Protein AF-A0A7S4D1F0-F1 (afdb_monomer_lite)

Sequence (101 aa):
DVQLLLALGVTAVLNCAPSGIRNLPLGAYKANGIRYAFTNVAEDAHHYPILHRRTGAASEHFEVAKAFYDEVLEAGGTALFFCVAGQNRSATLAIAVQVAR

Foldseek 3Di:
DVVVCVVVQAQEEEEEAADDDPPDPVVSCVVVNYHYYYDRDPDQDPVPLCAADPVRHGHSNLVVLLVVVVVQVVVVGHYQFDYDVRPGRRVVSVVSSVVVD

InterPro domains:
  IPR000340 Dual specificity phosphatase, catalytic domain [PF00782] (7-96)
  IPR029021 Protein-tyrosine phosphatase-like [G3DSA:3.90.190.10] (1-101)
  IPR029021 Protein-tyrosine phosphatase-like [SSF52799] (1-96)

pLDDT: mean 92.23, std 7.2, range [61.62, 98.5]

Secondary structure (DSSP, 8-state):
-HHHHHHTT--EEEE-SSS--TT--HHHHHHTT-EEEE-------TT-TTTB-TTSPBPHHHHHHHHHHHHHHHTT--EEEE-SSSSSHHHHHHHHHHH--

Organism: NCBI:txid73025

Radius of gyration: 13.5 Å; chains: 1; bounding box: 35×32×30 Å

Structure (mmCIF, N/CA/C/O backbone):
data_AF-A0A7S4D1F0-F1
#
_entry.id   AF-A0A7S4D1F0-F1
#
loop_
_atom_site.group_PDB
_atom_site.id
_atom_site.type_symbol
_atom_site.label_atom_id
_atom_site.label_alt_id
_atom_site.label_comp_id
_atom_site.label_asym_id
_atom_site.label_entity_id
_atom_site.label_seq_id
_atom_site.pdbx_PDB_ins_code
_atom_site.Cartn_x
_atom_site.Cartn_y
_atom_site.Cartn_z
_atom_site.occupancy
_atom_site.B_iso_or_equiv
_atom_site.auth_seq_id
_atom_site.auth_comp_id
_atom_site.auth_asym_id
_atom_site.auth_atom_id
_atom_site.pdbx_PDB_model_num
ATOM 1 N N . ASP A 1 1 ? -3.362 -14.214 5.057 1.00 88.19 1 ASP A N 1
ATOM 2 C CA . ASP A 1 1 ? -4.019 -14.486 6.343 1.00 88.19 1 ASP A CA 1
ATOM 3 C C . ASP A 1 1 ? -4.959 -13.327 6.659 1.00 88.19 1 ASP A C 1
ATOM 5 O O . ASP A 1 1 ? -4.475 -12.220 6.816 1.00 88.19 1 ASP A O 1
ATOM 9 N N . VAL A 1 2 ? -6.281 -13.530 6.624 1.00 95.25 2 VAL A N 1
ATOM 10 C CA . VAL A 1 2 ? -7.263 -12.452 6.885 1.00 95.25 2 VAL A CA 1
ATOM 11 C C . VAL A 1 2 ? -7.345 -12.134 8.378 1.00 95.25 2 VAL A C 1
ATOM 13 O O . VAL A 1 2 ? -7.488 -10.973 8.743 1.00 95.25 2 VAL A O 1
ATOM 16 N N . GLN A 1 3 ? -7.217 -13.149 9.237 1.00 96.69 3 GLN A N 1
ATOM 17 C CA . GLN A 1 3 ? -7.325 -12.984 10.686 1.00 96.69 3 GLN A CA 1
ATOM 18 C C . GLN A 1 3 ? -6.171 -12.145 11.223 1.00 96.69 3 GLN A C 1
ATOM 20 O O . GLN A 1 3 ? -6.386 -11.245 12.029 1.00 96.69 3 GLN A O 1
ATOM 25 N N . LEU A 1 4 ? -4.964 -12.363 10.696 1.00 96.62 4 LEU A N 1
ATOM 26 C CA . LEU A 1 4 ? -3.819 -11.519 11.018 1.00 96.62 4 LEU A CA 1
ATOM 27 C C . LEU A 1 4 ? -4.040 -10.052 10.614 1.00 96.62 4 LEU A C 1
ATOM 29 O O . LEU A 1 4 ? -3.728 -9.159 11.393 1.00 96.62 4 LEU A O 1
ATOM 33 N N . LEU A 1 5 ? -4.595 -9.786 9.425 1.00 97.19 5 LEU A N 1
ATOM 34 C CA . LEU A 1 5 ? -4.868 -8.410 8.982 1.00 97.19 5 LEU A CA 1
ATOM 35 C C . LEU A 1 5 ? -5.855 -7.702 9.913 1.00 97.19 5 LEU A C 1
ATOM 37 O O . LEU A 1 5 ? -5.628 -6.553 10.283 1.00 97.19 5 LEU A O 1
ATOM 41 N N . LEU A 1 6 ? -6.906 -8.407 10.333 1.00 97.81 6 LEU A N 1
ATOM 42 C CA . LEU A 1 6 ? -7.882 -7.892 11.289 1.00 97.81 6 LEU A CA 1
ATOM 43 C C . LEU A 1 6 ? -7.262 -7.626 12.661 1.00 97.81 6 LEU A C 1
ATOM 45 O O . LEU A 1 6 ? -7.488 -6.563 13.233 1.00 97.81 6 LEU A O 1
ATOM 49 N N . ALA A 1 7 ? -6.438 -8.547 13.164 1.00 98.19 7 ALA A N 1
ATOM 50 C CA . ALA A 1 7 ? -5.740 -8.379 14.437 1.00 98.19 7 ALA A CA 1
ATOM 51 C C . ALA A 1 7 ? -4.771 -7.182 14.429 1.00 98.19 7 ALA A C 1
ATOM 53 O O . ALA A 1 7 ? -4.579 -6.539 15.457 1.00 98.19 7 ALA A O 1
ATOM 54 N N . LEU A 1 8 ? -4.187 -6.864 13.270 1.00 97.62 8 LEU A N 1
ATOM 55 C CA . LEU A 1 8 ? -3.330 -5.692 13.069 1.00 97.62 8 LEU A CA 1
ATOM 56 C C . LEU A 1 8 ? -4.115 -4.394 12.809 1.00 97.62 8 LEU A C 1
ATOM 58 O O . LEU A 1 8 ? -3.502 -3.344 12.632 1.00 97.62 8 LEU A O 1
ATOM 62 N N . GLY A 1 9 ? -5.449 -4.449 12.746 1.00 98.00 9 GLY A N 1
ATOM 63 C CA . GLY A 1 9 ? -6.288 -3.292 12.431 1.00 98.00 9 GLY A CA 1
ATOM 64 C C . GLY A 1 9 ? -6.138 -2.790 10.992 1.00 98.00 9 GLY A C 1
ATOM 65 O O . GLY A 1 9 ? -6.433 -1.627 10.720 1.00 98.00 9 GLY A O 1
ATOM 66 N N . VAL A 1 10 ? -5.662 -3.635 10.070 1.00 98.38 10 VAL A N 1
ATOM 67 C CA . VAL A 1 10 ? -5.504 -3.288 8.651 1.00 98.38 10 VAL A CA 1
ATOM 68 C C . VAL A 1 10 ? -6.877 -3.130 8.008 1.00 98.38 10 VAL A C 1
ATOM 70 O O . VAL A 1 10 ? -7.674 -4.066 7.991 1.00 98.38 10 VAL A O 1
ATOM 73 N N . THR A 1 11 ? -7.125 -1.964 7.417 1.00 98.50 11 THR A N 1
ATOM 74 C CA . THR A 1 11 ? -8.374 -1.644 6.705 1.00 98.50 11 THR A CA 1
ATOM 75 C C . THR A 1 11 ? -8.182 -1.583 5.194 1.00 98.50 11 THR A C 1
ATOM 77 O O . THR A 1 11 ? -9.150 -1.634 4.435 1.00 98.50 11 THR A O 1
ATOM 80 N N . ALA A 1 12 ? -6.936 -1.502 4.724 1.00 98.31 12 ALA A N 1
ATOM 81 C CA . ALA A 1 12 ? -6.638 -1.464 3.304 1.00 98.31 12 ALA A CA 1
ATOM 82 C C . ALA A 1 12 ? -5.285 -2.109 2.988 1.00 98.31 12 ALA A C 1
ATOM 84 O O . ALA A 1 12 ? -4.326 -1.990 3.746 1.00 98.31 12 ALA A O 1
ATOM 85 N N . VAL A 1 13 ? -5.194 -2.781 1.843 1.00 96.88 13 VAL A N 1
ATOM 86 C CA . VAL A 1 13 ? -3.991 -3.469 1.372 1.00 96.88 13 VAL A CA 1
ATOM 87 C C . VAL A 1 13 ? -3.629 -2.991 -0.037 1.00 96.88 13 VAL A C 1
ATOM 89 O O . VAL A 1 13 ? -4.451 -3.091 -0.950 1.00 96.88 13 VAL A O 1
ATOM 92 N N . LEU A 1 14 ? -2.385 -2.540 -0.232 1.00 96.62 14 LEU A N 1
ATOM 93 C CA . LEU A 1 14 ? -1.817 -2.205 -1.541 1.00 96.62 14 LEU A CA 1
ATOM 94 C C . LEU A 1 14 ? -0.815 -3.271 -1.998 1.00 96.62 14 LEU A C 1
ATOM 96 O O . LEU A 1 14 ? 0.263 -3.434 -1.416 1.00 96.62 14 LEU A O 1
ATOM 100 N N . ASN A 1 15 ? -1.144 -3.970 -3.085 1.00 94.81 15 ASN A N 1
ATOM 101 C CA . ASN A 1 15 ? -0.232 -4.893 -3.752 1.00 94.81 15 ASN A CA 1
ATOM 102 C C . ASN A 1 15 ? 0.721 -4.153 -4.705 1.00 94.81 15 ASN A C 1
ATOM 104 O O . ASN A 1 15 ? 0.319 -3.587 -5.723 1.00 94.81 15 ASN A O 1
ATOM 108 N N . CYS A 1 16 ? 2.010 -4.235 -4.403 1.00 93.94 16 CYS A N 1
ATOM 109 C CA . CYS A 1 16 ? 3.087 -3.628 -5.174 1.00 93.94 16 CYS A CA 1
ATOM 110 C C . CYS A 1 16 ? 3.779 -4.622 -6.126 1.00 93.94 16 CYS A C 1
ATOM 112 O O . CYS A 1 16 ? 4.674 -4.223 -6.860 1.00 93.94 16 CYS A O 1
ATOM 114 N N . ALA A 1 17 ? 3.433 -5.915 -6.104 1.00 89.75 17 ALA A N 1
ATOM 115 C CA . ALA A 1 17 ? 4.039 -6.915 -6.985 1.00 89.75 17 ALA A CA 1
ATOM 116 C C . ALA A 1 17 ? 3.540 -6.781 -8.441 1.00 89.75 17 ALA A C 1
ATOM 118 O O . ALA A 1 17 ? 2.382 -6.414 -8.653 1.00 89.75 17 ALA A O 1
ATOM 119 N N . PRO A 1 18 ? 4.373 -7.125 -9.440 1.00 82.12 18 PRO A N 1
ATOM 120 C CA . PRO A 1 18 ? 3.934 -7.254 -10.817 1.00 82.12 18 PRO A CA 1
ATOM 121 C C . PRO A 1 18 ? 2.993 -8.444 -10.916 1.00 82.12 18 PRO A C 1
ATOM 123 O O . PRO A 1 18 ? 3.185 -9.437 -10.211 1.00 82.12 18 PRO A O 1
ATOM 126 N N . SER A 1 19 ? 1.984 -8.311 -11.782 1.00 69.62 19 SER A N 1
ATOM 127 C CA . SER A 1 19 ? 1.022 -9.370 -12.097 1.00 69.62 19 SER A CA 1
ATOM 128 C C . SER A 1 19 ? 0.427 -10.020 -10.843 1.00 69.62 19 SER A C 1
ATOM 130 O O . SER A 1 19 ? 0.771 -11.148 -10.518 1.00 69.62 19 SER A O 1
ATOM 132 N N . GLY A 1 20 ? -0.460 -9.278 -10.160 1.00 66.69 20 GLY A N 1
ATOM 133 C CA . GLY A 1 20 ? -1.398 -9.719 -9.112 1.00 66.69 20 GLY A CA 1
ATOM 134 C C . GLY A 1 20 ? -1.109 -11.060 -8.418 1.00 66.69 20 GLY A C 1
ATOM 135 O O . GLY A 1 20 ? -1.178 -12.121 -9.033 1.00 66.69 20 GLY A O 1
ATOM 136 N N . ILE A 1 21 ? -0.880 -11.051 -7.103 1.00 75.38 21 ILE A N 1
ATOM 137 C CA . ILE A 1 21 ? -0.594 -12.291 -6.364 1.00 75.38 21 ILE A CA 1
ATOM 138 C C . ILE A 1 21 ? -1.781 -13.261 -6.479 1.00 75.38 21 ILE A C 1
ATOM 140 O O . ILE A 1 21 ? -2.920 -12.927 -6.147 1.00 75.38 21 ILE A O 1
ATOM 144 N N . ARG A 1 22 ? -1.506 -14.468 -6.992 1.00 76.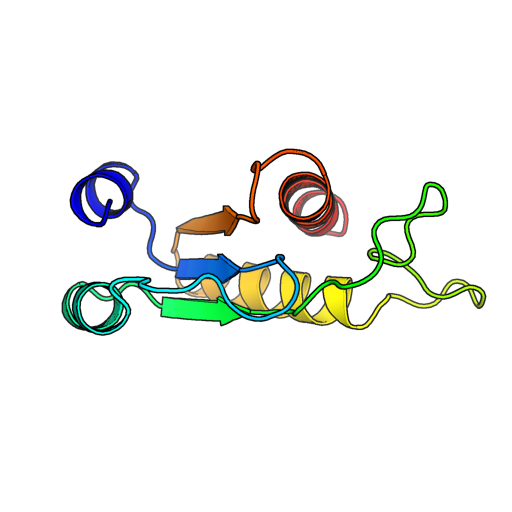38 22 ARG A N 1
ATOM 145 C CA . ARG A 1 22 ? -2.522 -15.507 -7.204 1.00 76.38 22 ARG A CA 1
ATOM 146 C C . ARG A 1 22 ? -3.105 -15.967 -5.869 1.00 76.38 22 ARG A C 1
ATOM 148 O O . ARG A 1 22 ? -2.409 -15.994 -4.858 1.00 76.38 22 ARG A O 1
ATOM 155 N N . ASN A 1 23 ? -4.369 -16.389 -5.897 1.00 82.88 23 ASN A N 1
ATOM 156 C CA . ASN A 1 23 ? -5.078 -16.983 -4.757 1.00 82.88 23 ASN A CA 1
ATOM 157 C C . ASN A 1 23 ? -5.209 -16.067 -3.526 1.00 82.88 23 ASN A C 1
ATOM 159 O O . ASN A 1 23 ? -5.349 -16.552 -2.404 1.00 82.88 23 ASN A O 1
ATOM 163 N N . LEU A 1 24 ? -5.194 -14.744 -3.713 1.00 87.62 24 LEU A N 1
ATOM 164 C CA . LEU A 1 24 ? -5.577 -13.832 -2.639 1.00 87.62 24 LEU A CA 1
ATOM 165 C C . LEU A 1 24 ? -7.066 -14.015 -2.303 1.00 87.62 24 LEU A C 1
ATOM 167 O O . LEU A 1 24 ? -7.896 -14.045 -3.217 1.00 87.62 24 LEU A O 1
ATOM 171 N N . PRO A 1 25 ? -7.444 -14.081 -1.014 1.00 92.56 25 PRO A N 1
ATOM 172 C CA . PRO A 1 25 ? -8.832 -14.249 -0.601 1.00 92.56 25 PRO A 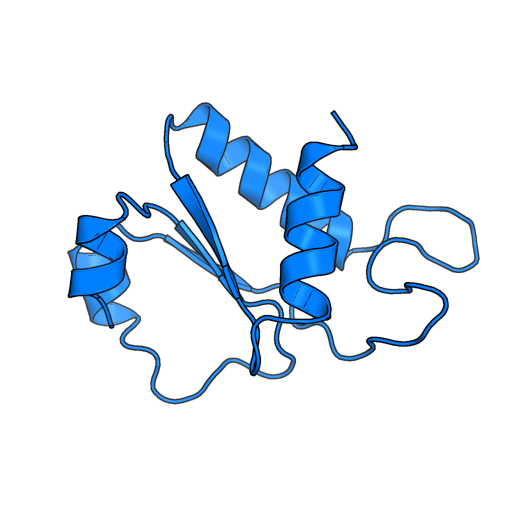CA 1
ATOM 173 C C . PRO A 1 25 ? -9.594 -12.912 -0.683 1.00 92.56 25 PRO A C 1
ATOM 175 O O . PRO A 1 25 ? -10.113 -12.419 0.316 1.00 92.56 25 PRO A O 1
ATOM 178 N N . LEU A 1 26 ? -9.667 -12.304 -1.876 1.00 92.88 26 LEU A N 1
ATOM 179 C CA . LEU A 1 26 ? -10.238 -10.963 -2.090 1.00 92.88 26 LEU A CA 1
ATOM 180 C C . LEU A 1 26 ? -11.708 -10.863 -1.657 1.00 92.88 26 LEU A C 1
ATOM 182 O O . LEU A 1 26 ? -12.133 -9.832 -1.140 1.00 92.88 26 LEU A O 1
ATOM 186 N N . GLY A 1 27 ? -12.475 -11.948 -1.813 1.00 95.75 27 GLY A N 1
ATOM 187 C CA . GLY A 1 27 ? -13.842 -12.027 -1.296 1.00 95.75 27 GLY A CA 1
ATOM 188 C C . GLY A 1 27 ? -13.893 -11.892 0.228 1.00 95.75 27 GLY A C 1
ATOM 189 O O . GLY A 1 27 ? -14.725 -11.157 0.750 1.00 95.75 27 GLY A O 1
ATOM 190 N N . ALA A 1 28 ? -12.956 -12.528 0.938 1.00 97.12 28 ALA A N 1
ATOM 191 C CA . ALA A 1 28 ? -12.857 -12.422 2.389 1.00 97.12 28 ALA A CA 1
ATOM 192 C C . ALA A 1 28 ? -12.351 -11.043 2.831 1.00 97.12 28 ALA A C 1
ATOM 194 O O . ALA A 1 28 ? -12.836 -10.530 3.833 1.00 97.12 28 ALA A O 1
ATOM 195 N N . TYR A 1 29 ? -11.436 -10.415 2.083 1.00 96.81 29 TYR A N 1
ATOM 196 C CA . TYR A 1 29 ? -11.039 -9.025 2.339 1.00 96.81 29 TYR A CA 1
ATOM 197 C C . TYR A 1 29 ? -12.254 -8.104 2.289 1.00 96.81 29 TYR A C 1
ATOM 199 O O . TYR A 1 29 ? -12.575 -7.458 3.283 1.00 96.81 29 TYR A O 1
ATOM 207 N N . LYS A 1 30 ? -13.002 -8.140 1.181 1.00 96.88 30 LYS A N 1
ATOM 208 C CA . LYS A 1 30 ? -14.205 -7.324 1.006 1.00 96.88 30 LYS A CA 1
ATOM 209 C C . LYS A 1 30 ? -15.256 -7.594 2.088 1.00 96.88 30 LYS A C 1
ATOM 211 O O . LYS A 1 30 ? -15.812 -6.646 2.631 1.00 96.88 30 LYS A O 1
ATOM 216 N N . ALA A 1 31 ? -15.508 -8.862 2.421 1.00 97.94 31 ALA A N 1
ATOM 217 C CA . ALA A 1 31 ? -16.476 -9.244 3.454 1.00 97.94 31 ALA A CA 1
ATOM 218 C C . ALA A 1 31 ? -16.106 -8.733 4.858 1.00 97.94 31 ALA A C 1
ATOM 220 O O . ALA A 1 31 ? -16.989 -8.549 5.686 1.00 97.94 31 ALA A O 1
ATOM 221 N N . ASN A 1 32 ? -14.819 -8.485 5.111 1.00 97.88 32 ASN A N 1
ATOM 222 C CA . ASN A 1 32 ? -14.307 -7.970 6.379 1.00 97.88 32 ASN A CA 1
ATOM 223 C C . ASN A 1 32 ? -13.918 -6.480 6.306 1.00 97.88 32 ASN A C 1
ATOM 225 O O . ASN A 1 32 ? -13.180 -5.996 7.157 1.00 97.88 32 ASN A O 1
ATOM 229 N N . GLY A 1 33 ? -14.375 -5.751 5.280 1.00 97.06 33 GLY A N 1
ATOM 230 C CA . GLY A 1 33 ? -14.110 -4.315 5.139 1.00 97.06 33 GLY A CA 1
ATOM 231 C C . GLY A 1 33 ? -12.670 -3.953 4.761 1.00 97.06 33 GLY A C 1
ATOM 232 O O . GLY A 1 33 ? -12.303 -2.786 4.834 1.00 97.06 33 GLY A O 1
ATOM 233 N N . ILE A 1 34 ? -11.856 -4.920 4.329 1.00 98.25 34 ILE A N 1
ATOM 234 C CA . ILE A 1 34 ? -10.481 -4.683 3.882 1.00 98.25 34 ILE A CA 1
ATOM 235 C C . ILE A 1 34 ? -10.504 -4.295 2.401 1.00 98.25 34 ILE A C 1
ATOM 237 O O . ILE A 1 34 ? -10.793 -5.121 1.526 1.00 98.25 34 ILE A O 1
ATOM 241 N N . ARG A 1 35 ? -10.171 -3.037 2.100 1.00 97.44 35 ARG A N 1
ATOM 242 C CA . ARG A 1 35 ? -9.994 -2.558 0.722 1.00 97.44 35 ARG A CA 1
ATOM 243 C C . ARG A 1 35 ? -8.737 -3.173 0.111 1.00 97.44 35 ARG A C 1
ATOM 245 O O . ARG A 1 35 ? -7.703 -3.265 0.760 1.00 97.44 35 ARG A O 1
ATOM 252 N N . TYR A 1 36 ? -8.801 -3.546 -1.162 1.00 95.38 36 TYR A N 1
ATOM 253 C CA . TYR A 1 36 ? -7.649 -4.037 -1.915 1.00 95.38 36 TYR A CA 1
ATOM 254 C C . TYR A 1 36 ? -7.389 -3.148 -3.130 1.00 95.38 36 TYR A C 1
ATOM 256 O O . TYR A 1 36 ? -8.320 -2.835 -3.872 1.00 95.38 36 TYR A O 1
ATOM 264 N N . ALA A 1 37 ? -6.131 -2.774 -3.342 1.00 95.19 37 ALA A N 1
ATOM 265 C CA . ALA A 1 37 ? -5.657 -2.061 -4.523 1.00 95.19 37 ALA A CA 1
ATOM 266 C C . ALA A 1 37 ? -4.313 -2.635 -4.993 1.00 95.19 37 ALA A C 1
ATOM 268 O O . ALA A 1 37 ? -3.683 -3.445 -4.306 1.00 95.19 37 ALA A O 1
ATOM 269 N N . PHE A 1 38 ? -3.854 -2.210 -6.167 1.00 94.44 38 PHE A N 1
ATOM 270 C CA . PHE A 1 38 ? -2.561 -2.613 -6.707 1.00 94.44 38 PHE A CA 1
ATOM 271 C C . PHE A 1 38 ? -1.950 -1.511 -7.571 1.00 94.44 38 PHE A C 1
ATOM 273 O O . PHE A 1 38 ? -2.665 -0.680 -8.119 1.00 94.44 38 PHE A O 1
ATOM 280 N N . THR A 1 39 ? -0.626 -1.542 -7.714 1.00 92.94 39 THR A N 1
ATOM 281 C CA . THR A 1 39 ? 0.124 -0.618 -8.582 1.00 92.94 39 THR A CA 1
ATOM 282 C C . THR A 1 39 ? 0.952 -1.337 -9.664 1.00 92.94 39 THR A C 1
ATOM 284 O O . THR A 1 39 ? 1.410 -0.711 -10.609 1.00 92.94 39 THR A O 1
ATOM 287 N N . ASN A 1 40 ? 1.092 -2.672 -9.589 1.00 89.50 40 ASN A N 1
ATOM 288 C CA . ASN A 1 40 ? 1.780 -3.509 -10.591 1.00 89.50 40 ASN A CA 1
ATOM 289 C C . ASN A 1 40 ? 3.231 -3.084 -10.907 1.00 89.50 40 ASN A C 1
ATOM 291 O O . ASN A 1 40 ? 3.598 -2.945 -12.072 1.00 89.50 40 ASN A O 1
ATOM 295 N N . VAL A 1 41 ? 4.086 -2.916 -9.892 1.00 88.00 41 VAL A N 1
ATOM 296 C CA . VAL A 1 41 ? 5.488 -2.523 -10.125 1.00 88.00 41 VAL A CA 1
ATOM 297 C C . VAL A 1 41 ? 6.279 -3.657 -10.782 1.00 88.00 41 VAL A C 1
ATOM 299 O O . VAL A 1 41 ? 6.626 -4.642 -10.127 1.00 88.00 41 VAL A O 1
ATOM 302 N N . ALA A 1 42 ? 6.592 -3.508 -12.070 1.00 85.50 42 ALA A N 1
ATOM 303 C CA . ALA A 1 42 ? 7.401 -4.465 -12.828 1.00 85.50 42 ALA A CA 1
ATOM 304 C C . ALA A 1 42 ? 8.911 -4.252 -12.675 1.00 85.50 42 ALA A C 1
ATOM 306 O O . ALA A 1 42 ? 9.660 -5.226 -12.694 1.00 85.50 42 ALA A O 1
ATOM 307 N N . GLU A 1 43 ? 9.348 -3.008 -12.486 1.00 82.88 43 GLU A N 1
ATOM 308 C CA . GLU A 1 43 ? 10.762 -2.638 -12.454 1.00 82.88 43 GLU A CA 1
ATOM 309 C C . GLU A 1 43 ? 11.172 -2.149 -11.057 1.00 82.88 43 GLU A C 1
ATOM 311 O O . GLU A 1 43 ? 10.620 -1.176 -10.543 1.00 82.88 43 GLU A O 1
ATOM 316 N N . ASP A 1 44 ? 12.146 -2.818 -10.434 1.00 78.50 44 ASP A N 1
ATOM 317 C CA . ASP A 1 44 ? 12.685 -2.474 -9.109 1.00 78.50 44 ASP A CA 1
ATOM 318 C C . ASP A 1 44 ? 14.208 -2.247 -9.130 1.00 78.50 44 ASP A C 1
ATOM 320 O O . ASP A 1 44 ? 14.957 -2.690 -8.261 1.00 78.50 44 ASP A O 1
ATOM 324 N N . ALA A 1 45 ? 14.663 -1.514 -10.150 1.00 85.38 45 ALA A N 1
ATOM 325 C CA . ALA A 1 45 ? 16.067 -1.182 -10.364 1.00 85.38 45 ALA A CA 1
ATOM 326 C C . ALA A 1 45 ? 16.636 -0.177 -9.335 1.00 85.38 45 ALA A C 1
ATOM 328 O O . ALA A 1 45 ? 15.916 0.632 -8.749 1.00 85.38 45 ALA A O 1
ATOM 329 N N . HIS A 1 46 ? 17.968 -0.171 -9.188 1.00 84.50 46 HIS A N 1
ATOM 330 C CA . HIS A 1 46 ? 18.724 0.635 -8.209 1.00 84.50 46 HIS A CA 1
ATOM 331 C C . HIS A 1 46 ? 18.501 2.156 -8.286 1.00 84.50 46 HIS A C 1
ATOM 333 O O . HIS A 1 46 ? 18.774 2.864 -7.323 1.00 84.50 46 HIS A O 1
ATOM 339 N N . HIS A 1 47 ? 18.034 2.669 -9.425 1.00 87.75 47 HIS A N 1
ATOM 340 C CA . HIS A 1 47 ? 17.747 4.090 -9.622 1.00 87.75 47 HIS A CA 1
ATOM 341 C C . HIS A 1 47 ? 16.323 4.478 -9.185 1.00 87.75 47 HIS A C 1
ATOM 343 O O . HIS A 1 47 ? 15.890 5.593 -9.441 1.00 87.75 47 HIS A O 1
ATOM 349 N N . TYR A 1 48 ? 15.591 3.571 -8.529 1.00 90.06 48 TYR A N 1
ATOM 350 C CA . TYR A 1 48 ? 14.246 3.789 -7.994 1.00 90.06 48 TYR A CA 1
ATOM 351 C C . TYR A 1 48 ? 13.223 4.337 -9.013 1.00 90.06 48 TYR A C 1
ATOM 353 O O . TYR A 1 48 ? 12.528 5.314 -8.711 1.00 90.06 48 TYR A O 1
ATOM 361 N N . PRO A 1 49 ? 13.026 3.674 -10.175 1.00 90.94 49 PRO A N 1
ATOM 362 C CA . PRO A 1 49 ? 11.975 4.055 -11.128 1.00 90.94 49 PRO A CA 1
ATOM 363 C C . PRO A 1 49 ? 10.564 3.939 -10.522 1.00 90.94 49 PRO A C 1
ATOM 365 O O . PRO A 1 49 ? 9.621 4.593 -10.960 1.00 90.94 49 PRO A O 1
ATOM 368 N N . ILE A 1 50 ? 10.433 3.149 -9.450 1.00 94.12 50 ILE A N 1
ATOM 369 C CA . ILE A 1 50 ? 9.244 3.051 -8.598 1.00 94.12 50 ILE A CA 1
ATOM 370 C C . ILE A 1 50 ? 8.900 4.363 -7.876 1.00 94.12 50 ILE A C 1
ATOM 372 O O . ILE A 1 50 ? 7.749 4.542 -7.497 1.00 94.12 50 ILE A O 1
ATOM 376 N N . LEU A 1 51 ? 9.841 5.295 -7.702 1.00 94.38 51 LEU A N 1
ATOM 377 C CA . LEU A 1 51 ? 9.605 6.583 -7.036 1.00 94.38 51 LEU A CA 1
ATOM 378 C C . LEU A 1 51 ? 9.543 7.753 -8.015 1.00 94.38 51 LEU A C 1
ATOM 380 O O . LEU A 1 51 ? 8.718 8.647 -7.849 1.00 94.38 51 LEU A O 1
ATOM 384 N N . HIS A 1 52 ? 10.388 7.749 -9.044 1.00 92.12 52 HIS A N 1
ATOM 385 C CA . HIS A 1 52 ? 10.486 8.860 -9.983 1.00 92.12 52 HIS A CA 1
ATOM 386 C C . HIS A 1 52 ? 10.843 8.400 -11.395 1.00 92.12 52 HIS A C 1
ATOM 388 O O . HIS A 1 52 ? 11.469 7.368 -11.620 1.00 92.12 52 HIS A O 1
ATOM 394 N N . ARG A 1 53 ? 10.455 9.212 -12.373 1.00 87.50 53 ARG A N 1
ATOM 395 C CA . ARG A 1 53 ? 10.867 9.095 -13.769 1.00 87.50 53 ARG A CA 1
ATOM 396 C C . ARG A 1 53 ? 12.257 9.700 -13.937 1.00 87.50 53 ARG A C 1
ATOM 398 O O . ARG A 1 53 ? 12.668 10.568 -13.172 1.00 87.50 53 ARG A O 1
ATOM 405 N N . ARG A 1 54 ? 12.942 9.353 -15.031 1.00 82.44 54 ARG A N 1
ATOM 406 C CA . ARG A 1 54 ? 14.240 9.960 -15.401 1.00 82.44 54 ARG A CA 1
ATOM 407 C C . ARG A 1 54 ? 14.200 11.490 -15.522 1.00 82.44 54 ARG A C 1
ATOM 409 O O . ARG A 1 54 ? 15.241 12.127 -15.445 1.00 82.44 54 ARG A O 1
ATOM 416 N N . THR A 1 55 ? 13.017 12.067 -15.722 1.00 86.25 55 THR A N 1
ATOM 417 C CA . THR A 1 55 ? 12.785 13.517 -15.775 1.00 86.25 55 THR A CA 1
ATOM 418 C C . THR A 1 55 ? 12.727 14.183 -14.395 1.00 86.25 55 THR A C 1
ATOM 420 O O . THR A 1 55 ? 12.580 15.397 -14.329 1.00 86.25 55 THR A O 1
ATOM 423 N N . GLY A 1 56 ? 12.788 13.413 -13.303 1.00 86.25 56 GLY A N 1
ATOM 424 C CA . GLY A 1 56 ? 12.625 13.890 -11.927 1.00 86.25 56 GLY A CA 1
ATOM 425 C C . GLY A 1 56 ? 11.171 13.972 -11.447 1.00 86.25 56 GLY A C 1
ATOM 426 O O . GLY A 1 56 ? 10.937 14.179 -10.263 1.00 86.25 56 GLY A O 1
ATOM 427 N N . ALA A 1 57 ? 10.189 13.775 -12.334 1.00 91.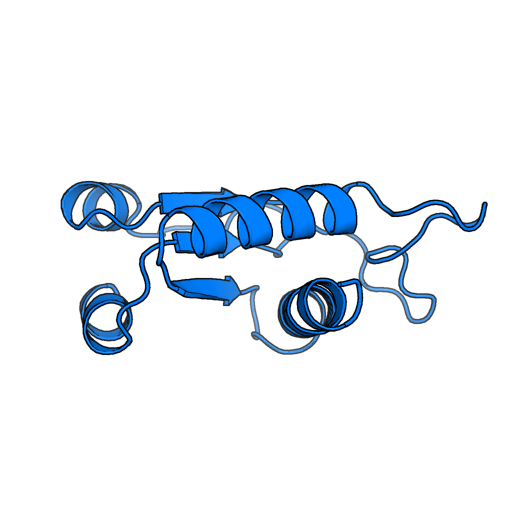38 57 ALA A N 1
ATOM 428 C CA . ALA A 1 57 ? 8.778 13.711 -11.951 1.00 91.38 57 ALA A CA 1
ATOM 4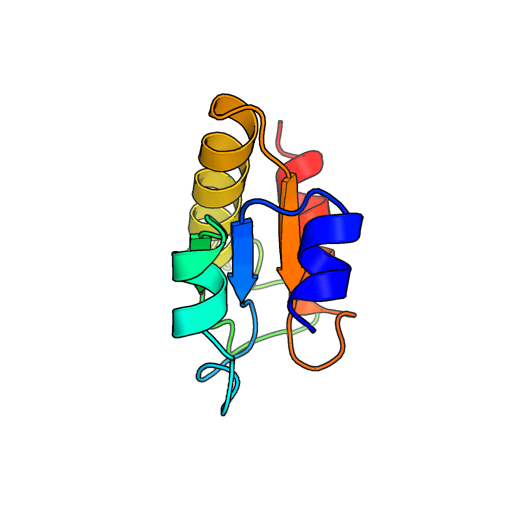29 C C . ALA A 1 57 ? 8.473 12.434 -11.155 1.00 91.38 57 ALA A C 1
ATOM 431 O O . ALA A 1 57 ? 9.107 11.404 -11.386 1.00 91.38 57 ALA A O 1
ATOM 432 N N . ALA A 1 58 ? 7.464 12.475 -10.285 1.00 94.06 58 ALA A N 1
ATOM 433 C CA . ALA A 1 58 ? 6.959 11.298 -9.587 1.00 94.06 58 ALA A CA 1
ATOM 434 C C . ALA A 1 58 ? 6.603 10.157 -10.559 1.00 94.06 58 ALA A C 1
ATOM 436 O O . ALA A 1 58 ? 6.129 10.369 -11.685 1.00 94.06 58 ALA A O 1
ATOM 437 N N . SER A 1 59 ? 6.870 8.922 -10.138 1.00 95.25 59 SER A N 1
ATOM 438 C CA . SER A 1 59 ? 6.413 7.748 -10.877 1.00 95.25 59 SER A CA 1
ATOM 439 C C . SER A 1 59 ? 4.900 7.582 -10.700 1.00 95.25 59 SER A C 1
ATOM 441 O O . SER A 1 59 ? 4.327 7.989 -9.692 1.00 95.25 59 SER A O 1
ATOM 443 N N . GLU A 1 60 ? 4.251 6.902 -11.644 1.00 94.62 60 GLU A N 1
ATOM 444 C CA . GLU A 1 60 ? 2.845 6.512 -11.479 1.00 94.62 60 GLU A CA 1
ATOM 445 C C . GLU A 1 60 ? 2.648 5.610 -10.252 1.00 94.62 60 GLU A C 1
ATOM 447 O O . GLU A 1 60 ? 1.649 5.715 -9.547 1.00 94.62 60 GLU A O 1
ATOM 452 N N . HIS A 1 61 ? 3.631 4.758 -9.945 1.00 95.38 61 HIS A N 1
ATOM 453 C CA . HIS A 1 61 ? 3.546 3.867 -8.796 1.00 95.38 61 HIS A CA 1
ATOM 454 C C . HIS A 1 61 ? 3.544 4.617 -7.469 1.00 95.38 61 HIS A C 1
ATOM 456 O O . HIS A 1 61 ? 2.810 4.238 -6.556 1.00 95.38 61 HIS A O 1
ATOM 462 N N . PHE A 1 62 ? 4.347 5.675 -7.382 1.00 96.25 62 PHE A N 1
ATOM 463 C CA . PHE A 1 62 ? 4.407 6.539 -6.220 1.00 96.25 62 PHE A CA 1
ATOM 464 C C . PHE A 1 62 ? 3.128 7.363 -6.071 1.00 96.25 62 PHE A C 1
ATOM 466 O O . PHE A 1 62 ? 2.571 7.389 -4.980 1.00 96.25 62 PHE A O 1
ATOM 473 N N . GLU A 1 63 ? 2.611 7.938 -7.157 1.00 96.62 63 GLU A N 1
ATOM 474 C CA . GLU A 1 63 ? 1.338 8.673 -7.143 1.00 96.62 63 GLU A CA 1
ATOM 475 C C . GLU A 1 63 ? 0.170 7.782 -6.690 1.00 96.62 63 GLU A C 1
ATOM 477 O O . GLU A 1 63 ? -0.579 8.142 -5.785 1.00 96.62 63 GLU A O 1
ATOM 482 N N . VAL A 1 64 ? 0.058 6.565 -7.238 1.00 96.81 64 VAL A N 1
ATOM 483 C CA . VAL A 1 64 ? -0.971 5.592 -6.829 1.00 96.81 64 VAL A CA 1
ATOM 484 C C . VAL A 1 64 ? -0.815 5.202 -5.360 1.00 96.81 64 VAL A C 1
ATOM 486 O O . VAL A 1 64 ? -1.802 5.129 -4.629 1.00 96.81 64 VAL A O 1
ATOM 489 N N . ALA A 1 65 ? 0.416 4.942 -4.916 1.00 97.25 65 ALA A N 1
ATOM 490 C CA . ALA A 1 65 ? 0.703 4.606 -3.528 1.00 97.25 65 ALA A CA 1
ATOM 491 C C . ALA A 1 65 ? 0.351 5.750 -2.572 1.00 97.25 65 ALA A C 1
ATOM 493 O O . ALA A 1 65 ? -0.216 5.493 -1.511 1.00 97.25 65 ALA A O 1
ATOM 494 N N . LYS A 1 66 ? 0.676 6.990 -2.951 1.00 97.50 66 LYS A N 1
ATOM 495 C CA . LYS A 1 66 ? 0.405 8.188 -2.162 1.00 97.50 66 LYS A CA 1
ATOM 496 C C . LYS A 1 66 ? -1.091 8.452 -2.061 1.00 97.50 66 LYS A C 1
ATOM 498 O O . LYS A 1 66 ? -1.594 8.527 -0.948 1.00 97.50 66 LYS A O 1
ATOM 503 N N . ALA A 1 67 ? -1.803 8.482 -3.186 1.00 97.75 67 ALA A N 1
ATOM 504 C CA . ALA A 1 67 ? -3.254 8.656 -3.193 1.00 97.75 67 ALA A CA 1
ATOM 505 C C . ALA A 1 67 ? -3.955 7.576 -2.353 1.00 97.75 67 ALA A C 1
ATOM 507 O O . ALA A 1 67 ? -4.783 7.882 -1.502 1.00 97.75 67 ALA A O 1
ATOM 508 N N . PHE A 1 68 ? -3.555 6.309 -2.514 1.00 98.00 68 PHE A N 1
ATOM 509 C CA . PHE A 1 68 ? -4.083 5.215 -1.701 1.00 98.00 68 PHE A CA 1
ATOM 510 C C . PHE A 1 68 ? -3.815 5.409 -0.203 1.00 98.00 68 PHE A C 1
ATOM 512 O O . PHE A 1 68 ? -4.696 5.152 0.614 1.00 98.00 68 PHE A O 1
ATOM 519 N N . TYR A 1 69 ? -2.602 5.825 0.169 1.00 97.81 69 TYR A N 1
ATOM 520 C CA . TYR A 1 69 ? -2.239 6.052 1.566 1.00 97.81 69 TYR A CA 1
ATOM 521 C C . TYR A 1 69 ? -3.028 7.210 2.183 1.00 97.81 69 TYR A C 1
ATOM 523 O O . TYR A 1 69 ? -3.580 7.046 3.271 1.00 97.81 69 TYR A O 1
ATOM 531 N N . ASP A 1 70 ? -3.115 8.336 1.474 1.00 97.56 70 ASP A N 1
ATOM 532 C CA . ASP A 1 70 ? -3.814 9.538 1.925 1.00 97.56 70 ASP A CA 1
ATOM 533 C C . ASP A 1 70 ? -5.310 9.243 2.131 1.00 97.56 70 ASP A C 1
ATOM 535 O O . ASP A 1 70 ? -5.842 9.512 3.205 1.00 97.56 70 ASP A O 1
ATOM 539 N N . GLU A 1 71 ? -5.961 8.552 1.187 1.00 97.75 71 GLU A N 1
ATOM 540 C CA . GLU A 1 71 ? -7.364 8.124 1.318 1.00 97.75 71 GLU A CA 1
ATOM 541 C C . GLU A 1 71 ? -7.600 7.214 2.538 1.00 97.75 71 GLU A C 1
ATOM 543 O O . GLU A 1 71 ? -8.629 7.301 3.211 1.00 97.75 71 GLU A O 1
ATOM 548 N N . VAL A 1 72 ? -6.664 6.305 2.834 1.00 98.06 72 VAL A N 1
ATOM 549 C CA . VAL A 1 72 ? -6.776 5.410 3.997 1.00 98.06 72 VAL A CA 1
ATOM 550 C C . VAL A 1 72 ? -6.590 6.186 5.296 1.00 98.06 72 VAL A C 1
ATOM 552 O O . VAL A 1 72 ? -7.305 5.920 6.264 1.00 98.06 72 VAL A O 1
ATOM 555 N N . LEU A 1 73 ? -5.664 7.143 5.319 1.00 96.56 73 LEU A N 1
ATOM 556 C CA . LEU A 1 73 ? -5.412 7.991 6.476 1.00 96.56 73 LEU A CA 1
ATOM 557 C C . LEU A 1 73 ? -6.603 8.914 6.766 1.00 96.56 73 LEU A C 1
ATOM 559 O O . LEU A 1 73 ? -7.026 9.008 7.917 1.00 96.56 73 LEU A O 1
ATOM 563 N N . GLU A 1 74 ? -7.178 9.539 5.736 1.00 97.50 74 GLU A N 1
ATOM 564 C CA . GLU A 1 74 ? -8.387 10.369 5.836 1.00 97.50 74 GLU A CA 1
ATOM 565 C C . GLU A 1 74 ? -9.583 9.579 6.383 1.00 97.50 74 GLU A C 1
ATOM 567 O O . GLU A 1 74 ? -10.366 10.097 7.180 1.00 97.50 74 GLU A O 1
ATOM 572 N N . ALA A 1 75 ? -9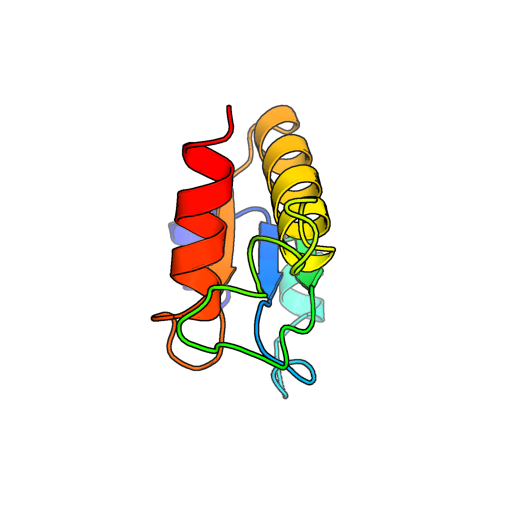.691 8.298 6.022 1.00 97.69 75 ALA A N 1
ATOM 573 C CA . ALA A 1 75 ? -10.701 7.388 6.555 1.00 97.69 75 ALA A CA 1
ATOM 574 C C . ALA A 1 75 ? -10.406 6.884 7.987 1.00 97.69 75 ALA A C 1
ATOM 576 O O . ALA A 1 75 ? -11.176 6.081 8.517 1.00 97.69 75 ALA A O 1
ATOM 577 N N . GLY A 1 76 ? -9.298 7.304 8.613 1.00 97.75 76 GLY A N 1
ATOM 578 C CA . GLY A 1 76 ? -8.870 6.833 9.936 1.00 97.75 76 GLY A CA 1
ATOM 579 C C . GLY A 1 76 ? -8.416 5.368 9.954 1.00 97.75 76 GLY A C 1
ATOM 580 O O . GLY A 1 76 ? -8.502 4.702 10.985 1.00 97.75 76 GLY A O 1
ATOM 581 N N . GLY A 1 77 ? -7.994 4.843 8.803 1.00 97.56 77 GLY A N 1
ATOM 582 C CA . GLY A 1 77 ? -7.638 3.446 8.600 1.00 97.56 77 GLY A CA 1
ATOM 583 C C . GLY A 1 77 ? -6.142 3.142 8.694 1.00 97.56 77 GLY A C 1
ATOM 584 O O . GLY A 1 77 ? -5.301 4.020 8.881 1.00 97.56 77 GLY A O 1
ATOM 585 N N . THR A 1 78 ? -5.809 1.866 8.487 1.00 98.19 78 THR A N 1
ATOM 586 C CA . THR A 1 78 ? -4.429 1.366 8.460 1.00 98.19 78 THR A CA 1
ATOM 587 C C . THR A 1 78 ? -4.150 0.687 7.125 1.00 98.19 78 THR A C 1
ATOM 589 O O . THR A 1 78 ? -4.798 -0.302 6.766 1.00 98.19 78 THR A O 1
ATOM 592 N N . ALA A 1 79 ? -3.161 1.207 6.398 1.00 97.88 79 ALA A N 1
ATOM 593 C CA . ALA A 1 79 ? -2.717 0.670 5.118 1.00 97.88 79 ALA A CA 1
ATOM 594 C C . ALA A 1 79 ? -1.578 -0.345 5.300 1.00 97.88 79 ALA A C 1
ATOM 596 O O . ALA A 1 79 ? -0.563 -0.043 5.927 1.00 97.88 79 ALA A O 1
ATOM 597 N N . LEU A 1 80 ? -1.704 -1.519 4.679 1.00 97.19 80 LEU A N 1
ATOM 598 C CA . LEU A 1 80 ? -0.615 -2.480 4.526 1.00 97.19 80 LEU A CA 1
ATOM 599 C C . LEU A 1 80 ? -0.112 -2.491 3.081 1.00 97.19 80 LEU A C 1
ATOM 601 O O . LEU A 1 80 ? -0.852 -2.800 2.148 1.00 97.19 80 LEU A O 1
ATOM 605 N N . PHE A 1 81 ? 1.178 -2.238 2.906 1.00 96.19 81 PHE A N 1
ATOM 606 C CA . PHE A 1 81 ? 1.866 -2.372 1.627 1.00 96.19 81 PHE A CA 1
ATOM 607 C C . PHE A 1 81 ? 2.535 -3.738 1.566 1.00 96.19 81 PHE A C 1
ATOM 609 O O . PHE A 1 81 ? 3.286 -4.102 2.470 1.00 96.19 81 PHE A O 1
ATOM 616 N N . PHE A 1 82 ? 2.318 -4.492 0.492 1.00 92.50 82 PHE A N 1
ATOM 617 C CA . PHE A 1 82 ? 2.982 -5.783 0.329 1.00 92.50 82 PHE A CA 1
ATOM 618 C C . PHE A 1 82 ? 3.390 -6.056 -1.118 1.00 92.50 82 PHE A C 1
ATOM 620 O O . PHE A 1 82 ? 2.849 -5.496 -2.066 1.00 92.50 82 PHE A O 1
ATOM 627 N N . CYS A 1 83 ? 4.392 -6.911 -1.285 1.00 90.06 83 CYS A N 1
ATOM 628 C CA . CYS A 1 83 ? 4.794 -7.480 -2.568 1.00 90.06 83 CYS A CA 1
ATOM 629 C C . CYS A 1 83 ? 5.036 -8.986 -2.367 1.00 90.06 83 CYS A C 1
ATOM 631 O O . CYS A 1 83 ? 4.465 -9.573 -1.454 1.00 90.06 83 CYS A O 1
ATOM 633 N N . VAL A 1 84 ? 5.889 -9.620 -3.178 1.00 84.44 84 VAL A N 1
ATOM 634 C CA . VAL A 1 84 ? 6.201 -11.053 -3.023 1.00 84.44 84 VAL A CA 1
ATOM 635 C C . VAL A 1 84 ? 6.960 -11.342 -1.719 1.00 84.44 84 VAL A C 1
ATOM 637 O O . VAL A 1 84 ? 6.552 -12.208 -0.958 1.00 84.44 84 VAL A O 1
ATOM 640 N N . ALA A 1 85 ? 8.045 -10.607 -1.450 1.00 84.06 85 ALA A N 1
ATOM 641 C CA . ALA A 1 85 ? 8.918 -10.839 -0.289 1.00 84.06 85 ALA A CA 1
ATOM 642 C C . ALA A 1 85 ? 8.785 -9.772 0.812 1.00 84.06 85 ALA A C 1
ATOM 644 O O . ALA A 1 85 ? 9.419 -9.882 1.854 1.00 84.06 85 ALA A O 1
ATOM 645 N N . GLY A 1 86 ? 8.024 -8.703 0.566 1.00 80.56 86 GLY A N 1
ATOM 646 C CA . GLY A 1 86 ? 7.867 -7.588 1.506 1.00 80.56 86 GLY A CA 1
ATOM 647 C C . GLY A 1 86 ? 9.064 -6.629 1.618 1.00 80.56 86 GLY A C 1
ATOM 648 O O . GLY A 1 86 ? 8.979 -5.685 2.390 1.00 80.56 86 GLY A O 1
ATOM 649 N N . GLN A 1 87 ? 10.153 -6.832 0.864 1.00 84.44 87 GLN A N 1
ATOM 650 C CA . GLN A 1 87 ? 11.439 -6.158 1.123 1.00 84.44 87 GLN A CA 1
ATOM 651 C C . GLN A 1 87 ? 11.716 -4.912 0.273 1.00 84.44 87 GLN A C 1
ATOM 653 O O . GLN A 1 87 ? 12.041 -3.876 0.829 1.00 84.44 87 GLN A O 1
ATOM 658 N N . ASN A 1 88 ? 11.623 -5.001 -1.059 1.00 87.62 88 ASN A N 1
ATOM 659 C CA . ASN A 1 88 ? 12.026 -3.899 -1.944 1.00 87.62 88 ASN A CA 1
ATOM 660 C C . ASN A 1 88 ? 10.823 -2.980 -2.231 1.00 87.62 88 ASN A C 1
ATOM 662 O O . ASN A 1 88 ? 10.493 -2.108 -1.436 1.00 87.62 88 ASN A O 1
ATOM 666 N N . ARG A 1 89 ? 10.051 -3.279 -3.284 1.00 92.88 89 ARG A N 1
ATOM 667 C CA . ARG A 1 89 ? 8.889 -2.493 -3.754 1.00 92.88 89 ARG A CA 1
ATOM 668 C C . ARG A 1 89 ? 7.958 -1.972 -2.654 1.00 92.88 89 ARG A C 1
ATOM 670 O O . ARG A 1 89 ? 7.682 -0.778 -2.592 1.00 92.88 89 ARG A O 1
ATOM 677 N N . SER A 1 90 ? 7.449 -2.869 -1.808 1.00 94.00 90 SER A N 1
ATOM 678 C CA . SER A 1 90 ? 6.469 -2.503 -0.782 1.00 94.00 90 SER A CA 1
ATOM 679 C C . SER A 1 90 ? 7.064 -1.633 0.315 1.00 94.00 90 SER A C 1
ATOM 681 O O . SER A 1 90 ? 6.411 -0.685 0.732 1.00 94.00 90 SER A O 1
ATOM 683 N N . ALA A 1 91 ? 8.291 -1.920 0.758 1.00 94.56 91 ALA A N 1
ATOM 684 C CA . ALA A 1 91 ? 8.941 -1.114 1.785 1.00 94.56 91 ALA A CA 1
ATOM 685 C C . ALA A 1 91 ? 9.321 0.263 1.233 1.00 94.56 91 ALA A C 1
ATOM 687 O O . ALA A 1 91 ? 9.053 1.270 1.880 1.00 94.56 91 ALA A O 1
ATOM 688 N N . THR A 1 92 ? 9.867 0.319 0.014 1.00 95.19 92 THR A N 1
ATOM 689 C CA . THR A 1 92 ? 10.212 1.575 -0.660 1.00 95.19 92 THR A CA 1
ATOM 690 C C . THR A 1 92 ? 9.001 2.497 -0.775 1.00 95.19 92 THR A C 1
ATOM 692 O O . THR A 1 92 ? 9.091 3.653 -0.374 1.00 95.19 92 THR A O 1
ATOM 695 N N . LEU A 1 93 ? 7.858 1.995 -1.261 1.00 96.00 93 LEU A N 1
ATOM 696 C CA . LEU A 1 93 ? 6.639 2.803 -1.368 1.00 96.00 93 LEU A CA 1
ATOM 697 C C . LEU A 1 93 ? 6.079 3.186 0.005 1.00 96.00 93 LEU A C 1
ATOM 699 O O . LEU A 1 93 ? 5.759 4.353 0.206 1.00 96.00 93 LEU A O 1
ATOM 703 N N . ALA A 1 94 ? 6.017 2.251 0.959 1.00 96.62 94 ALA A N 1
ATOM 704 C CA . ALA A 1 94 ? 5.518 2.529 2.306 1.00 96.62 94 ALA A CA 1
ATOM 705 C C . ALA A 1 94 ? 6.335 3.611 3.026 1.00 96.62 94 ALA A C 1
ATOM 707 O O . ALA A 1 94 ? 5.769 4.455 3.712 1.00 96.62 94 ALA A O 1
ATOM 708 N N . ILE A 1 95 ? 7.660 3.609 2.861 1.00 96.19 95 ILE A N 1
ATOM 709 C CA . ILE A 1 95 ? 8.532 4.648 3.417 1.00 96.19 95 ILE A CA 1
ATOM 710 C C . ILE A 1 95 ? 8.339 5.960 2.651 1.00 96.19 95 ILE A C 1
ATOM 712 O O . ILE A 1 95 ? 8.167 7.004 3.276 1.00 96.19 95 ILE A O 1
ATOM 716 N N . ALA A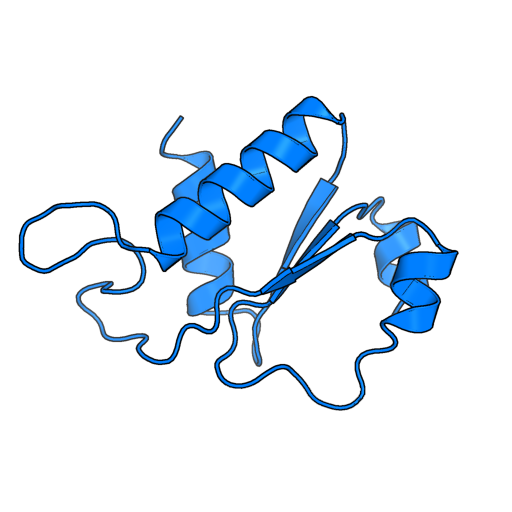 1 96 ? 8.329 5.921 1.315 1.00 96.25 96 ALA A N 1
ATOM 717 C CA . ALA A 1 96 ? 8.235 7.116 0.481 1.00 96.25 96 ALA A CA 1
ATOM 718 C C . ALA A 1 96 ? 6.963 7.935 0.754 1.00 96.25 96 ALA A C 1
ATOM 720 O O . ALA A 1 96 ? 7.050 9.149 0.925 1.00 96.25 96 ALA A O 1
ATOM 721 N N . VAL A 1 97 ? 5.795 7.289 0.855 1.00 96.81 97 VAL A N 1
ATOM 722 C CA . VAL A 1 97 ? 4.524 7.994 1.127 1.00 96.81 97 VAL A CA 1
ATOM 723 C C . VAL A 1 97 ? 4.497 8.646 2.511 1.00 96.81 97 VAL A C 1
ATOM 725 O O . VAL A 1 97 ? 3.808 9.640 2.709 1.00 96.81 97 VAL A O 1
ATOM 728 N N . GLN A 1 98 ? 5.277 8.125 3.461 1.00 94.56 98 GLN A N 1
ATOM 729 C CA . GLN A 1 98 ? 5.374 8.677 4.811 1.00 94.56 98 GLN A CA 1
ATOM 730 C C . GLN A 1 98 ? 6.297 9.892 4.895 1.00 94.56 98 GLN A C 1
ATOM 732 O O . GLN A 1 98 ? 6.056 10.770 5.721 1.00 94.56 98 GLN A O 1
ATOM 737 N N . VAL A 1 99 ? 7.351 9.938 4.075 1.00 94.12 99 VAL A N 1
ATOM 738 C CA . VAL A 1 99 ? 8.321 11.048 4.079 1.00 94.12 99 VAL A CA 1
ATOM 739 C C . VAL A 1 99 ? 7.925 12.194 3.155 1.00 94.12 99 VAL A C 1
ATOM 741 O O . VAL A 1 99 ? 8.321 13.326 3.401 1.00 94.12 99 VAL A O 1
ATOM 744 N N . ALA A 1 100 ? 7.137 11.928 2.113 1.00 86.31 100 ALA A N 1
ATOM 745 C CA . ALA A 1 100 ? 6.702 12.924 1.133 1.00 86.31 100 ALA A CA 1
ATOM 746 C C . ALA A 1 100 ? 5.476 13.744 1.587 1.00 86.31 100 ALA A C 1
ATOM 748 O O . ALA A 1 100 ? 4.624 14.085 0.764 1.00 86.31 100 ALA A O 1
ATOM 749 N N . ARG A 1 101 ? 5.359 13.984 2.897 1.00 61.62 101 ARG A N 1
ATOM 750 C CA . ARG A 1 101 ? 4.256 14.729 3.517 1.00 61.62 101 ARG A CA 1
ATOM 751 C C . ARG A 1 101 ? 4.399 16.230 3.312 1.00 61.62 101 ARG A C 1
ATOM 753 O O . ARG A 1 101 ? 5.527 16.737 3.494 1.00 61.62 101 ARG A O 1
#